Protein AF-A0A7Y2LUA7-F1 (afdb_monomer_lite)

Secondary structure (DSSP, 8-state):
--HHHHH-HHHHHHHHHH--TT--EEEEETTEEEEESS----TT-SEEEEHHHHHHHHHHHHHH---SGGGG-S-TT------

pLDDT: mean 77.64, std 15.55, range [49.41, 95.0]

Foldseek 3Di:
DQVCVVQNLVRLVVLLVPEDPQFQKWADDPPDIDTDHPDPPVPPGPDIDTNVSSVVSNVVVVVVPPDPPVVPPPPPPDDDDDD

Structure (mmCIF, N/CA/C/O backbone):
data_AF-A0A7Y2LUA7-F1
#
_entry.id   AF-A0A7Y2LUA7-F1
#
loop_
_atom_site.group_PDB
_atom_site.id
_atom_site.type_symbol
_atom_site.label_atom_id
_atom_site.label_alt_id
_atom_site.label_comp_id
_atom_site.label_asym_id
_atom_site.label_entity_id
_atom_site.label_seq_id
_atom_site.pdbx_PDB_ins_code
_atom_site.Cartn_x
_atom_site.Cartn_y
_atom_site.Cartn_z
_atom_site.occupancy
_atom_site.B_iso_or_equiv
_atom_site.auth_seq_id
_atom_site.auth_comp_id
_atom_site.auth_asym_id
_atom_site.auth_atom_id
_atom_site.pdbx_PDB_model_num
ATOM 1 N N . MET A 1 1 ? 5.274 8.210 10.395 1.00 58.00 1 MET A N 1
ATOM 2 C CA . MET A 1 1 ? 4.101 8.543 9.566 1.00 58.00 1 MET A CA 1
ATOM 3 C C . MET A 1 1 ? 3.533 7.244 9.041 1.00 58.00 1 MET A C 1
ATOM 5 O O . MET A 1 1 ? 4.275 6.497 8.404 1.00 58.00 1 MET A O 1
ATOM 9 N N . ASN A 1 2 ? 2.290 6.933 9.396 1.00 80.31 2 ASN A N 1
ATOM 10 C CA . ASN A 1 2 ? 1.615 5.724 8.934 1.00 80.31 2 ASN A CA 1
ATOM 11 C C . ASN A 1 2 ? 1.292 5.870 7.429 1.00 80.31 2 ASN A C 1
ATOM 13 O O . ASN A 1 2 ? 1.005 6.968 6.949 1.00 80.31 2 ASN A O 1
ATOM 17 N N . LEU A 1 3 ? 1.366 4.781 6.660 1.00 86.19 3 LEU A N 1
ATOM 18 C CA . LEU A 1 3 ? 1.038 4.786 5.229 1.00 86.19 3 LEU A CA 1
ATOM 19 C C . LEU A 1 3 ? -0.406 5.230 4.969 1.00 86.19 3 LEU A C 1
ATOM 21 O O . LEU A 1 3 ? -0.657 5.892 3.965 1.00 86.19 3 LEU A O 1
ATOM 25 N N . ILE A 1 4 ? -1.331 4.935 5.886 1.00 88.94 4 ILE A N 1
ATOM 26 C CA . ILE A 1 4 ? -2.728 5.373 5.780 1.00 88.94 4 ILE A CA 1
ATOM 27 C C . ILE A 1 4 ? -2.869 6.880 5.976 1.00 88.94 4 ILE A C 1
ATOM 29 O O . ILE A 1 4 ? -3.615 7.506 5.235 1.00 88.94 4 ILE A O 1
ATOM 33 N N . GLU A 1 5 ? -2.115 7.491 6.890 1.00 88.69 5 GLU A N 1
ATOM 34 C CA . GLU A 1 5 ? -2.097 8.956 7.035 1.00 88.69 5 GLU A CA 1
ATOM 35 C C . GLU A 1 5 ? -1.512 9.632 5.788 1.00 88.69 5 GLU A C 1
ATOM 37 O O . GLU A 1 5 ? -1.912 10.734 5.425 1.00 88.69 5 GLU A O 1
ATOM 42 N N . LYS A 1 6 ? -0.562 8.966 5.116 1.00 89.06 6 LYS A N 1
ATOM 43 C CA . LYS A 1 6 ? 0.085 9.481 3.903 1.00 89.06 6 LYS A CA 1
ATOM 44 C C . LYS A 1 6 ? -0.791 9.371 2.657 1.00 89.06 6 LYS A C 1
ATOM 46 O O . LYS A 1 6 ? -0.784 10.278 1.830 1.00 89.06 6 LYS A O 1
ATOM 51 N N . LEU A 1 7 ? -1.445 8.227 2.472 1.00 89.69 7 LEU A N 1
ATOM 52 C CA . LEU A 1 7 ? -2.115 7.869 1.219 1.00 89.69 7 LEU A CA 1
ATOM 53 C C . LEU A 1 7 ? -3.643 7.907 1.322 1.00 89.69 7 LEU A C 1
ATOM 55 O O . LEU A 1 7 ? -4.304 8.044 0.295 1.00 89.69 7 LEU A O 1
ATOM 59 N N . GLY A 1 8 ? -4.194 7.804 2.531 1.00 91.88 8 GLY A N 1
ATOM 60 C CA . GLY A 1 8 ? -5.611 7.568 2.791 1.00 91.88 8 GLY A CA 1
ATOM 61 C C . GLY A 1 8 ? -5.970 6.078 2.750 1.00 91.88 8 GLY A C 1
ATOM 62 O O . GLY A 1 8 ? -5.465 5.322 1.918 1.00 91.88 8 GLY A O 1
ATOM 63 N N . LEU A 1 9 ? -6.877 5.652 3.639 1.00 91.75 9 LEU A N 1
ATOM 64 C CA . LEU A 1 9 ? -7.328 4.256 3.739 1.00 91.75 9 LEU A CA 1
ATOM 65 C C . LEU A 1 9 ? -7.938 3.752 2.425 1.00 91.75 9 LEU A C 1
ATOM 67 O O . LEU A 1 9 ? -7.610 2.660 1.965 1.00 91.75 9 LEU A O 1
ATOM 71 N N . GLU A 1 10 ? -8.802 4.559 1.809 1.00 93.38 10 GLU A N 1
ATOM 72 C CA . GLU A 1 10 ? -9.490 4.199 0.567 1.00 93.38 10 GLU A CA 1
ATOM 73 C C . GLU A 1 10 ? -8.498 3.944 -0.573 1.00 93.38 10 GLU A C 1
ATOM 75 O O . GLU A 1 10 ? -8.568 2.917 -1.247 1.00 93.38 10 GLU A O 1
ATOM 80 N N . LYS A 1 11 ? -7.504 4.825 -0.733 1.00 92.38 11 LYS A N 1
ATOM 81 C CA . LYS A 1 11 ? -6.462 4.671 -1.751 1.00 92.38 11 LYS A CA 1
ATOM 82 C C . LYS A 1 11 ? -5.615 3.422 -1.509 1.00 92.38 11 LYS A C 1
ATOM 84 O O . LYS A 1 11 ? -5.299 2.706 -2.456 1.00 92.38 11 LYS A O 1
ATOM 89 N N . CYS A 1 12 ? -5.272 3.125 -0.253 1.00 93.38 12 CYS A N 1
ATOM 90 C CA . CYS A 1 12 ? -4.568 1.892 0.104 1.00 93.38 12 CYS A CA 1
ATOM 91 C C . CYS A 1 12 ? -5.369 0.643 -0.301 1.00 93.38 12 CYS A C 1
ATOM 93 O O . CYS A 1 12 ? -4.791 -0.274 -0.886 1.00 93.38 12 CYS A O 1
ATOM 95 N N . LYS A 1 13 ? -6.686 0.622 -0.049 1.00 94.12 13 LYS A N 1
ATOM 96 C CA . LYS A 1 13 ? -7.574 -0.482 -0.455 1.00 94.12 13 LYS A CA 1
ATOM 97 C C . LYS A 1 13 ? -7.625 -0.631 -1.979 1.00 94.12 13 LYS A C 1
ATOM 99 O O . LYS A 1 13 ? -7.351 -1.716 -2.481 1.00 94.12 13 LYS A O 1
ATOM 104 N N . GLN A 1 14 ? -7.818 0.465 -2.716 1.00 94.69 14 GLN A N 1
ATOM 105 C CA . GLN A 1 14 ? -7.810 0.461 -4.188 1.00 94.69 14 GLN A CA 1
ATOM 106 C C . GLN A 1 14 ? -6.496 -0.086 -4.777 1.00 94.69 14 GLN A C 1
ATOM 108 O O . GLN A 1 14 ? -6.520 -0.868 -5.726 1.00 94.69 14 GLN A O 1
ATOM 113 N N . ILE A 1 15 ? -5.347 0.295 -4.205 1.00 94.06 15 ILE A N 1
ATOM 114 C CA . ILE A 1 15 ? -4.030 -0.210 -4.627 1.00 94.06 15 ILE A CA 1
ATOM 115 C C . ILE A 1 15 ? -3.911 -1.718 -4.377 1.00 94.06 15 ILE A C 1
ATOM 117 O O . ILE A 1 15 ? -3.375 -2.446 -5.210 1.00 94.06 15 ILE A O 1
ATOM 121 N N . VAL A 1 16 ? -4.377 -2.204 -3.224 1.00 93.25 16 VAL A N 1
ATOM 122 C CA . VAL A 1 16 ? -4.302 -3.632 -2.888 1.00 93.25 16 VAL A CA 1
ATOM 123 C C . VAL A 1 16 ? -5.233 -4.463 -3.770 1.00 93.25 16 VAL A C 1
ATOM 125 O O . VAL A 1 16 ? -4.805 -5.522 -4.235 1.00 93.25 16 VAL A O 1
ATOM 128 N N . ASP A 1 17 ? -6.442 -3.973 -4.043 1.00 95.00 17 ASP A N 1
ATOM 129 C CA . ASP A 1 17 ? -7.437 -4.650 -4.883 1.00 95.00 17 ASP A CA 1
ATOM 130 C C . ASP A 1 17 ? -7.024 -4.682 -6.361 1.00 95.00 17 ASP A C 1
ATOM 132 O O . ASP A 1 17 ? -7.255 -5.671 -7.057 1.00 95.00 17 ASP A O 1
ATOM 136 N N . GLY A 1 18 ? -6.368 -3.621 -6.842 1.00 92.06 18 GLY A N 1
ATOM 137 C CA . GLY A 1 18 ? -5.854 -3.539 -8.210 1.00 92.06 18 GLY A CA 1
ATOM 138 C C . GLY A 1 18 ? -4.531 -4.279 -8.442 1.00 92.06 18 GLY A C 1
ATOM 139 O O . GLY A 1 18 ? -4.100 -4.398 -9.591 1.00 92.06 18 GLY A O 1
ATOM 140 N N . ALA A 1 19 ? -3.865 -4.763 -7.388 1.00 92.88 19 ALA A N 1
ATOM 141 C CA . ALA A 1 19 ? -2.536 -5.353 -7.498 1.00 92.88 19 ALA A CA 1
ATOM 142 C C . ALA A 1 19 ? -2.563 -6.772 -8.104 1.00 92.88 19 ALA A C 1
ATOM 144 O O . ALA A 1 19 ? -3.206 -7.675 -7.557 1.00 92.88 19 ALA A O 1
ATOM 145 N N . PRO A 1 20 ? -1.775 -7.042 -9.164 1.00 90.81 20 PRO A N 1
ATOM 146 C CA . PRO A 1 20 ? -1.545 -8.402 -9.640 1.00 90.81 20 PRO A CA 1
ATOM 147 C C . PRO A 1 20 ? -0.938 -9.286 -8.542 1.00 90.81 20 PRO A C 1
ATOM 149 O O . PRO A 1 20 ? -0.109 -8.833 -7.754 1.00 90.81 20 PRO A O 1
ATOM 152 N N . LYS A 1 21 ? -1.269 -10.584 -8.526 1.00 88.69 21 LYS A N 1
ATOM 153 C CA . LYS A 1 21 ? -0.762 -11.532 -7.508 1.00 88.69 21 LYS A CA 1
ATOM 154 C C . LYS A 1 21 ? 0.765 -11.615 -7.444 1.00 88.69 21 LYS A C 1
ATOM 156 O O . LYS A 1 21 ? 1.317 -11.883 -6.384 1.00 88.69 21 LYS A O 1
ATOM 161 N N . THR A 1 22 ? 1.434 -11.423 -8.576 1.00 88.44 22 THR A N 1
ATOM 162 C CA . THR A 1 22 ? 2.895 -11.478 -8.690 1.00 88.44 22 THR A CA 1
ATOM 163 C C . THR A 1 22 ? 3.573 -10.163 -8.312 1.00 88.44 22 THR A C 1
ATOM 165 O O . THR A 1 22 ? 4.792 -10.143 -8.160 1.00 88.44 22 THR A O 1
ATOM 168 N N . ALA A 1 23 ? 2.817 -9.072 -8.156 1.00 89.12 23 ALA A N 1
ATOM 169 C CA . ALA A 1 23 ? 3.371 -7.772 -7.820 1.00 89.12 23 ALA A CA 1
ATOM 170 C C . ALA A 1 23 ? 3.779 -7.708 -6.344 1.00 89.12 23 ALA A C 1
ATOM 172 O O . ALA A 1 23 ? 3.029 -8.083 -5.436 1.00 89.12 23 ALA A O 1
ATOM 173 N N . THR A 1 24 ? 4.973 -7.176 -6.109 1.00 90.12 24 THR A N 1
ATOM 174 C CA . THR A 1 24 ? 5.543 -6.949 -4.776 1.00 90.12 24 THR A CA 1
ATOM 175 C C . THR A 1 24 ? 5.598 -5.470 -4.423 1.00 90.12 24 THR A C 1
ATOM 177 O O . THR A 1 24 ? 5.578 -5.114 -3.242 1.00 90.12 24 THR A O 1
ATOM 180 N N . ASP A 1 25 ? 5.608 -4.611 -5.439 1.00 88.31 25 ASP A N 1
ATOM 181 C CA . ASP A 1 25 ? 5.893 -3.191 -5.320 1.00 88.31 25 ASP A CA 1
ATOM 182 C C . ASP A 1 25 ? 4.864 -2.358 -6.087 1.00 88.31 25 ASP A C 1
ATOM 184 O O . ASP A 1 25 ? 4.295 -2.804 -7.089 1.00 88.31 25 ASP A O 1
ATOM 188 N N . VAL A 1 26 ? 4.646 -1.134 -5.610 1.00 88.75 26 VAL A N 1
ATOM 189 C CA . VAL A 1 26 ? 3.803 -0.130 -6.253 1.00 88.75 26 VAL A CA 1
ATOM 190 C C . VAL A 1 26 ? 4.544 1.200 -6.353 1.00 88.75 26 VAL A C 1
ATOM 192 O O . VAL A 1 26 ? 5.221 1.631 -5.416 1.00 88.75 26 VAL A O 1
ATOM 195 N N . ILE A 1 27 ? 4.402 1.854 -7.500 1.00 87.69 27 ILE A N 1
ATOM 196 C CA . ILE A 1 27 ? 4.901 3.202 -7.756 1.00 87.69 27 ILE A CA 1
ATOM 197 C C . ILE A 1 27 ? 3.707 4.116 -7.989 1.00 87.69 27 ILE A C 1
ATOM 199 O O . ILE A 1 27 ? 2.814 3.790 -8.775 1.00 87.69 27 ILE A O 1
ATOM 203 N N . LEU A 1 28 ? 3.711 5.260 -7.312 1.00 86.69 28 LEU A N 1
ATOM 204 C CA . LEU A 1 28 ? 2.745 6.328 -7.520 1.00 86.69 28 LEU A CA 1
ATOM 205 C C . LEU A 1 28 ? 3.436 7.483 -8.247 1.00 86.69 28 LEU A C 1
ATOM 207 O O . LEU A 1 28 ? 4.407 8.040 -7.733 1.00 86.69 28 LEU A O 1
ATOM 211 N N . ASP A 1 29 ? 2.920 7.838 -9.419 1.00 83.38 29 ASP A N 1
ATOM 212 C CA . ASP A 1 29 ? 3.364 9.002 -10.192 1.00 83.38 29 ASP A CA 1
ATOM 213 C C . ASP A 1 29 ? 2.162 9.914 -10.464 1.00 83.38 29 ASP A C 1
ATOM 215 O O . ASP A 1 29 ? 1.304 9.639 -11.311 1.00 83.38 29 ASP A O 1
ATOM 219 N N . GLY A 1 30 ? 2.027 10.954 -9.640 1.00 83.25 30 GLY A N 1
ATOM 220 C CA . GLY A 1 30 ? 0.821 11.774 -9.578 1.00 83.25 30 GLY A CA 1
ATOM 221 C C . GLY A 1 30 ? -0.430 10.933 -9.289 1.00 83.25 30 GLY A C 1
ATOM 222 O O . GLY A 1 30 ? -0.628 10.444 -8.174 1.00 83.25 30 GLY A O 1
ATOM 223 N N . SER A 1 31 ? -1.289 10.784 -10.302 1.00 82.38 31 SER A N 1
ATOM 224 C CA . SER A 1 31 ? -2.528 9.987 -10.229 1.00 82.38 31 SER A CA 1
ATOM 225 C C . SER A 1 31 ? -2.388 8.566 -10.789 1.00 82.38 31 SER A C 1
ATOM 227 O O . SER A 1 31 ? -3.339 7.791 -10.719 1.00 82.38 31 SER A O 1
ATOM 229 N N . GLN A 1 32 ? -1.231 8.213 -11.352 1.00 84.62 32 GLN A N 1
ATOM 230 C CA . GLN A 1 32 ? -0.992 6.900 -11.949 1.00 84.62 32 GLN A CA 1
ATOM 231 C C . GLN A 1 32 ? -0.443 5.916 -10.912 1.00 84.62 32 GLN A C 1
ATOM 233 O O . GLN A 1 32 ? 0.339 6.287 -10.033 1.00 84.62 32 GLN A O 1
ATOM 238 N N . VAL A 1 33 ? -0.855 4.653 -11.035 1.00 88.50 33 VAL A N 1
ATOM 239 C CA . VAL A 1 33 ? -0.444 3.548 -10.163 1.00 88.50 33 VAL A CA 1
ATOM 240 C C . VAL A 1 33 ? 0.191 2.467 -11.026 1.00 88.50 33 VAL A C 1
ATOM 242 O O . VAL A 1 33 ? -0.459 1.921 -11.918 1.00 88.50 33 VAL A O 1
ATOM 245 N N . PHE A 1 34 ? 1.451 2.143 -10.751 1.00 87.81 34 PHE A N 1
ATOM 246 C CA . PHE A 1 34 ? 2.191 1.105 -11.465 1.00 87.81 34 PHE A CA 1
ATOM 247 C C . PHE A 1 34 ? 2.550 -0.031 -10.517 1.00 87.81 34 PHE A C 1
ATOM 249 O O . PHE A 1 34 ? 3.075 0.211 -9.433 1.00 87.81 34 PHE A O 1
ATOM 256 N N . TYR A 1 35 ? 2.310 -1.269 -10.946 1.00 89.31 35 TYR A N 1
ATOM 257 C CA . TYR A 1 35 ? 2.647 -2.472 -10.188 1.00 89.31 35 TYR A CA 1
ATOM 258 C C . TYR A 1 35 ? 3.874 -3.151 -10.785 1.00 89.31 35 TYR A C 1
ATOM 260 O O . TYR A 1 35 ? 3.976 -3.304 -12.002 1.00 89.31 35 TYR A O 1
ATOM 268 N N . GLY A 1 36 ? 4.789 -3.592 -9.927 1.00 84.06 36 GLY A N 1
ATOM 269 C CA . GLY A 1 36 ? 6.010 -4.276 -10.341 1.00 84.06 36 GLY A CA 1
ATOM 270 C C . GLY A 1 36 ? 6.356 -5.446 -9.431 1.00 84.06 36 GLY A C 1
ATOM 271 O O . GLY A 1 36 ? 5.879 -5.544 -8.298 1.00 84.06 36 GLY A O 1
ATOM 272 N N . SER A 1 37 ? 7.197 -6.345 -9.938 1.00 77.56 37 SER A N 1
ATOM 273 C CA . SER A 1 37 ? 7.775 -7.450 -9.174 1.00 77.56 37 SER A CA 1
ATOM 274 C C . SER A 1 37 ? 9.295 -7.357 -9.226 1.00 77.56 37 SER A C 1
ATOM 276 O O . SER A 1 37 ? 9.881 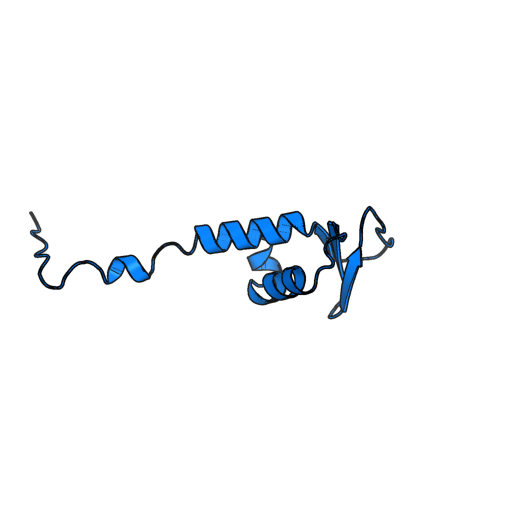-7.607 -10.278 1.00 77.56 37 SER A O 1
ATOM 278 N N . GLY A 1 38 ? 9.930 -7.002 -8.112 1.00 68.69 38 GLY A N 1
ATOM 279 C CA . GLY A 1 38 ? 11.385 -6.958 -8.027 1.00 68.69 38 GLY A CA 1
ATOM 280 C C . GLY A 1 38 ? 11.997 -5.774 -8.775 1.00 68.69 38 GLY A C 1
ATOM 281 O O . GLY A 1 38 ? 12.326 -5.852 -9.952 1.00 68.69 38 GLY A O 1
ATOM 282 N N . LEU A 1 39 ? 12.216 -4.686 -8.038 1.00 58.50 39 LEU A N 1
ATOM 283 C CA . LEU A 1 39 ? 13.291 -3.719 -8.283 1.00 58.50 39 LEU A CA 1
ATOM 284 C C . LEU A 1 39 ? 13.402 -3.147 -9.709 1.00 58.50 39 LEU A C 1
ATOM 286 O O . LEU A 1 39 ? 14.498 -2.841 -10.168 1.00 58.50 39 LEU A O 1
ATOM 290 N N . ILE A 1 40 ? 12.280 -2.861 -10.370 1.00 57.59 40 ILE A N 1
ATOM 291 C CA . ILE A 1 40 ? 12.260 -1.767 -11.350 1.00 57.59 40 ILE A CA 1
ATOM 292 C C . ILE A 1 40 ? 12.001 -0.482 -10.561 1.00 57.59 40 ILE A C 1
ATOM 294 O O . ILE A 1 40 ? 10.939 0.132 -10.612 1.00 57.59 40 ILE A O 1
ATOM 298 N N . ALA A 1 41 ? 13.000 -0.090 -9.770 1.00 55.88 41 ALA A N 1
ATOM 299 C CA . ALA A 1 41 ? 13.139 1.293 -9.359 1.00 55.88 41 ALA A CA 1
ATOM 300 C C . ALA A 1 41 ? 13.556 2.060 -10.618 1.00 55.88 41 ALA A C 1
ATOM 302 O O . ALA A 1 41 ? 14.746 2.222 -10.896 1.00 55.88 41 ALA A O 1
ATOM 303 N N . LEU A 1 42 ? 12.572 2.477 -11.421 1.00 58.34 42 LEU A N 1
ATOM 304 C CA . LEU A 1 42 ? 12.774 3.553 -12.385 1.00 58.34 42 LEU A CA 1
ATOM 305 C C . LEU A 1 42 ? 13.415 4.699 -11.596 1.00 58.34 42 LEU A C 1
ATOM 307 O O . LEU A 1 42 ? 12.784 5.265 -10.701 1.00 58.34 42 LEU A O 1
ATOM 311 N N . ARG A 1 43 ? 14.703 4.969 -11.851 1.00 49.41 43 ARG A N 1
ATOM 312 C CA . ARG A 1 43 ? 15.407 6.120 -11.278 1.00 49.41 43 ARG A CA 1
ATOM 313 C C . ARG A 1 43 ? 14.562 7.359 -11.585 1.00 49.41 43 ARG A C 1
ATOM 315 O O . ARG A 1 43 ? 14.534 7.787 -12.731 1.00 49.41 43 ARG A O 1
ATOM 322 N N . GLY A 1 44 ? 13.867 7.889 -10.579 1.00 58.66 44 GLY A N 1
ATOM 323 C CA . GLY A 1 44 ? 13.005 9.067 -10.718 1.00 58.66 44 GLY A CA 1
ATOM 324 C C . GLY A 1 44 ? 11.582 8.923 -10.175 1.00 58.66 44 GLY A C 1
ATOM 325 O O . GLY A 1 44 ? 10.891 9.929 -10.093 1.00 58.66 44 GLY A O 1
ATOM 326 N N . ALA A 1 45 ? 11.136 7.731 -9.768 1.00 62.41 45 ALA A N 1
ATOM 327 C CA . ALA A 1 45 ? 9.835 7.597 -9.112 1.00 62.41 45 ALA A CA 1
ATOM 328 C C . ALA A 1 45 ? 9.845 8.266 -7.723 1.00 62.41 45 ALA A C 1
ATOM 330 O O . ALA A 1 45 ? 10.555 7.813 -6.824 1.00 62.41 45 ALA A O 1
ATOM 331 N N . GLU A 1 46 ? 9.048 9.322 -7.533 1.00 66.19 46 GLU A N 1
ATOM 332 C CA . GLU A 1 46 ? 8.995 10.059 -6.260 1.00 66.19 46 GLU A CA 1
ATOM 333 C C . GLU A 1 46 ? 8.416 9.228 -5.106 1.00 66.19 46 GLU A C 1
ATOM 335 O O . GLU A 1 46 ? 8.748 9.456 -3.941 1.00 66.19 46 GLU A O 1
ATOM 340 N N . GLN A 1 47 ? 7.539 8.263 -5.402 1.00 80.50 47 GLN A N 1
ATOM 341 C CA . GLN A 1 47 ? 6.793 7.535 -4.379 1.00 80.50 47 GLN A CA 1
ATOM 342 C C . GLN A 1 47 ? 6.717 6.035 -4.681 1.00 80.50 47 GLN A C 1
ATOM 344 O O . GLN A 1 47 ? 5.808 5.549 -5.351 1.00 80.50 47 GLN A O 1
ATOM 349 N N . PHE A 1 48 ? 7.692 5.302 -4.145 1.00 85.88 48 PHE A N 1
ATOM 350 C CA . PHE A 1 48 ? 7.786 3.844 -4.197 1.00 85.88 48 PHE A CA 1
ATOM 351 C C . PHE A 1 48 ? 7.369 3.223 -2.859 1.00 85.88 48 PHE A C 1
ATOM 353 O O . PHE A 1 48 ? 7.862 3.628 -1.801 1.00 85.88 48 PHE A O 1
ATOM 360 N N . PHE A 1 49 ? 6.511 2.203 -2.901 1.00 88.00 49 PHE A N 1
ATOM 361 C CA . PHE A 1 49 ? 6.070 1.468 -1.717 1.00 88.00 49 PHE A CA 1
ATOM 362 C C . PHE A 1 49 ? 6.040 -0.037 -1.967 1.00 88.00 49 PHE A C 1
ATOM 364 O O . PHE A 1 49 ? 5.693 -0.507 -3.048 1.00 88.00 4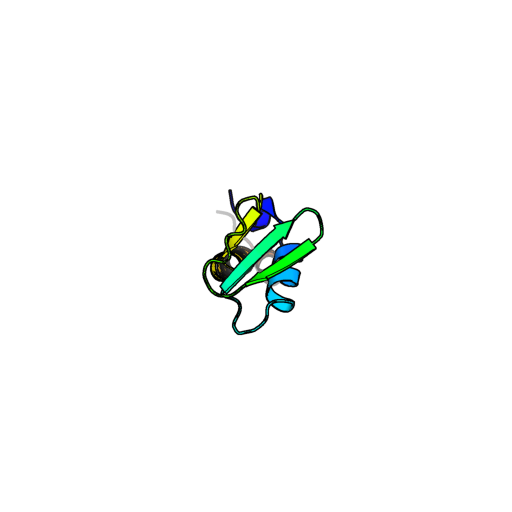9 PHE A O 1
ATOM 371 N N . LYS A 1 50 ? 6.327 -0.816 -0.922 1.00 90.12 50 LYS A N 1
ATOM 372 C CA . LYS A 1 50 ? 6.084 -2.261 -0.940 1.00 90.12 50 LYS A CA 1
ATOM 373 C C . LYS A 1 50 ? 4.595 -2.518 -0.737 1.00 90.12 50 LYS A C 1
ATOM 375 O O . LYS A 1 50 ? 4.018 -2.030 0.238 1.00 90.12 50 LYS A O 1
ATOM 380 N N . LEU A 1 51 ? 3.992 -3.356 -1.579 1.00 91.69 51 LEU A N 1
ATOM 381 C CA . LEU A 1 51 ? 2.591 -3.765 -1.419 1.00 91.69 51 LEU A CA 1
ATOM 382 C C . LEU A 1 51 ? 2.351 -4.450 -0.071 1.00 91.69 51 LEU A C 1
ATOM 384 O O . LEU A 1 51 ? 1.301 -4.268 0.538 1.00 91.69 51 LEU A O 1
ATOM 388 N N . HIS A 1 52 ? 3.340 -5.202 0.423 1.00 91.75 52 HIS A N 1
ATOM 389 C CA . HIS A 1 52 ? 3.268 -5.812 1.748 1.00 91.75 52 HIS A CA 1
ATOM 390 C C . HIS A 1 52 ? 3.062 -4.765 2.851 1.00 91.75 52 HIS A C 1
ATOM 392 O O . HIS A 1 52 ? 2.182 -4.937 3.683 1.00 91.75 52 HIS A O 1
ATOM 398 N N . SER A 1 53 ? 3.791 -3.647 2.813 1.00 92.38 53 SER A N 1
ATOM 399 C CA . SER A 1 53 ? 3.665 -2.590 3.821 1.00 92.38 53 SER A CA 1
ATOM 400 C C . SER A 1 53 ? 2.292 -1.916 3.795 1.00 92.38 53 SER A C 1
ATOM 402 O O . SER A 1 53 ? 1.770 -1.570 4.849 1.00 92.38 53 SER A O 1
ATOM 404 N N . ILE A 1 54 ? 1.683 -1.763 2.614 1.00 93.44 54 ILE A N 1
ATOM 405 C CA . ILE A 1 54 ? 0.319 -1.227 2.488 1.00 93.44 54 ILE A CA 1
ATOM 406 C C . ILE A 1 54 ? -0.695 -2.208 3.086 1.00 93.44 54 ILE A C 1
ATOM 408 O O . ILE A 1 54 ? -1.558 -1.795 3.856 1.00 93.44 54 ILE A O 1
ATOM 412 N N . ARG A 1 55 ? -0.567 -3.509 2.792 1.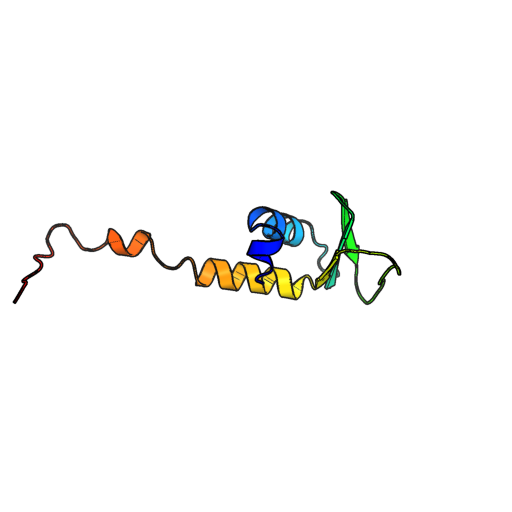00 93.38 55 ARG 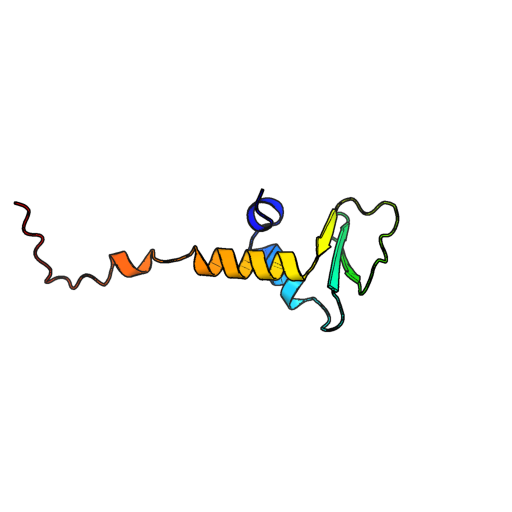A N 1
ATOM 413 C CA . ARG A 1 55 ? -1.431 -4.553 3.372 1.00 93.38 55 ARG A CA 1
ATOM 414 C C . ARG A 1 55 ? -1.327 -4.594 4.895 1.00 93.38 55 ARG A C 1
ATOM 416 O O . ARG A 1 55 ? -2.355 -4.663 5.557 1.00 93.38 55 ARG A O 1
ATOM 423 N N . THR A 1 56 ? -0.112 -4.503 5.437 1.00 93.00 56 THR A N 1
ATOM 424 C CA . THR A 1 56 ? 0.110 -4.422 6.886 1.00 93.00 56 THR A CA 1
ATOM 425 C C . THR A 1 56 ? -0.544 -3.179 7.471 1.00 93.00 56 THR A C 1
ATOM 427 O O . THR A 1 56 ? -1.269 -3.298 8.443 1.00 93.00 56 THR A O 1
ATOM 430 N N . ALA A 1 57 ? -0.381 -2.009 6.845 1.00 91.69 57 ALA A N 1
ATOM 431 C CA . ALA A 1 57 ? -0.998 -0.782 7.341 1.00 91.69 57 ALA A CA 1
ATOM 432 C C . ALA A 1 57 ? -2.535 -0.860 7.373 1.00 91.69 57 ALA A C 1
ATOM 434 O O . ALA A 1 57 ? -3.135 -0.396 8.336 1.00 91.69 57 ALA A O 1
ATOM 435 N N . ILE A 1 58 ? -3.172 -1.458 6.355 1.00 91.50 58 ILE A N 1
ATOM 436 C CA . ILE A 1 58 ? -4.629 -1.698 6.346 1.00 91.50 58 ILE A CA 1
ATOM 437 C C . ILE A 1 58 ? -5.026 -2.653 7.472 1.00 91.50 58 ILE A C 1
ATOM 439 O O . ILE A 1 58 ? -5.954 -2.351 8.211 1.00 91.50 58 ILE A O 1
ATOM 443 N N . ALA A 1 59 ? -4.315 -3.773 7.621 1.00 89.94 59 ALA A N 1
ATOM 444 C CA . ALA A 1 59 ? -4.602 -4.748 8.669 1.00 89.94 59 ALA A CA 1
ATOM 445 C C . ALA A 1 59 ? -4.437 -4.147 10.074 1.00 89.94 59 ALA A C 1
ATOM 447 O O . ALA A 1 59 ? -5.291 -4.360 10.929 1.00 89.94 59 ALA A O 1
ATOM 448 N N . ASP A 1 60 ? -3.383 -3.358 10.292 1.00 88.44 60 ASP A N 1
ATOM 449 C CA . ASP A 1 60 ? -3.153 -2.637 11.542 1.00 88.44 60 ASP A CA 1
ATOM 450 C C . ASP A 1 60 ? -4.270 -1.621 11.790 1.00 88.44 60 ASP A C 1
ATOM 452 O O . ASP A 1 60 ? -4.784 -1.553 12.900 1.00 88.44 60 ASP A O 1
ATOM 456 N N . HIS A 1 61 ? -4.695 -0.873 10.767 1.00 85.81 61 HIS A N 1
ATOM 457 C CA . HIS A 1 61 ? -5.806 0.067 10.895 1.00 85.81 61 HIS A CA 1
ATOM 458 C C . HIS A 1 61 ? -7.108 -0.635 11.267 1.00 85.81 61 HIS A C 1
ATOM 460 O O . HIS A 1 61 ? -7.730 -0.236 12.243 1.00 85.81 61 HIS A O 1
ATOM 466 N N . ASP A 1 62 ? -7.492 -1.692 10.549 1.00 82.12 62 ASP A N 1
ATOM 467 C CA . ASP A 1 62 ? -8.710 -2.462 10.831 1.00 82.12 62 ASP A CA 1
ATOM 468 C C . ASP A 1 62 ? -8.640 -3.159 12.208 1.00 82.12 62 ASP A C 1
ATOM 470 O O . ASP A 1 62 ? -9.662 -3.354 12.864 1.00 82.12 62 ASP A O 1
ATOM 474 N N . HIS A 1 63 ? -7.438 -3.493 12.691 1.00 76.44 63 HIS A N 1
ATOM 475 C CA . HIS A 1 63 ? -7.230 -3.985 14.053 1.00 76.44 63 HIS A CA 1
ATOM 476 C C . HIS A 1 63 ? -7.354 -2.872 15.107 1.00 76.44 63 HIS A C 1
ATOM 478 O O . HIS A 1 63 ? -7.919 -3.095 16.178 1.00 76.44 63 HIS A O 1
ATOM 484 N N . THR A 1 64 ? -6.851 -1.669 14.813 1.00 64.81 64 THR A N 1
ATOM 485 C CA . THR A 1 64 ? -6.987 -0.495 15.690 1.00 64.81 64 THR A CA 1
ATOM 486 C C . THR A 1 64 ? -8.360 0.163 15.627 1.00 64.81 64 THR A C 1
ATOM 488 O O . THR A 1 64 ? -8.710 0.877 16.565 1.00 64.81 64 THR A O 1
ATOM 491 N N . ASP A 1 65 ? -9.173 -0.124 14.606 1.00 58.09 65 ASP A N 1
ATOM 492 C CA . ASP A 1 65 ? -10.583 0.280 14.510 1.00 58.09 65 ASP A CA 1
ATOM 493 C C . ASP A 1 65 ? -11.469 -0.585 15.432 1.00 58.09 65 ASP A C 1
ATOM 495 O O . ASP A 1 65 ? -12.592 -0.989 15.130 1.00 58.09 65 ASP A O 1
ATOM 499 N N . HIS A 1 66 ? -10.925 -0.917 16.603 1.00 53.19 66 HIS A N 1
ATOM 500 C CA . HIS A 1 66 ? -11.622 -1.585 17.675 1.00 53.19 66 HIS A CA 1
ATOM 501 C C . HIS A 1 66 ? -12.387 -0.555 18.510 1.00 53.19 66 HIS A C 1
ATOM 503 O O . HIS A 1 66 ? -11.885 0.038 19.466 1.00 53.19 66 HIS A O 1
ATOM 509 N N . CYS A 1 67 ? -13.681 -0.513 18.184 1.00 57.38 67 CYS A N 1
ATOM 510 C CA . CYS A 1 67 ? -14.806 -0.414 19.113 1.00 57.38 67 CYS A CA 1
ATOM 511 C C . CYS A 1 67 ? -15.396 0.983 19.357 1.00 57.38 67 CYS A C 1
ATOM 513 O O . CYS A 1 67 ? -15.437 1.473 20.489 1.00 57.38 67 CYS A O 1
ATOM 515 N N . THR A 1 68 ? -16.037 1.561 18.341 1.00 52.62 68 THR A N 1
ATOM 516 C CA . THR A 1 68 ? -17.232 2.387 18.600 1.00 52.62 68 THR A CA 1
ATOM 517 C C . THR A 1 68 ? -18.454 1.527 18.966 1.00 52.62 68 THR A C 1
ATOM 519 O O . THR A 1 68 ? -19.303 1.995 19.722 1.00 52.62 68 THR A O 1
ATOM 522 N N . ASP A 1 69 ? -18.491 0.246 18.573 1.00 53.88 69 ASP A N 1
ATOM 523 C CA . ASP A 1 69 ? -19.656 -0.635 18.779 1.00 53.88 69 ASP A CA 1
ATOM 524 C C . ASP A 1 69 ? -19.771 -1.272 20.181 1.00 53.88 69 ASP A C 1
ATOM 526 O O . ASP A 1 69 ? -20.872 -1.621 20.607 1.00 53.88 69 ASP A O 1
ATOM 530 N N . ILE A 1 70 ? -18.687 -1.368 20.970 1.00 55.75 70 ILE A N 1
ATOM 531 C CA . ILE A 1 70 ? -18.779 -1.870 22.364 1.00 55.75 70 ILE A CA 1
ATOM 532 C C . ILE A 1 70 ? -19.485 -0.859 23.285 1.00 55.75 70 ILE A C 1
ATOM 534 O O . ILE A 1 70 ? -20.034 -1.244 24.318 1.00 55.75 70 ILE A O 1
ATOM 538 N N . ARG A 1 71 ? -19.579 0.424 22.902 1.00 51.16 71 ARG A N 1
ATOM 539 C CA . ARG A 1 71 ? -20.323 1.418 23.697 1.00 51.16 71 ARG A CA 1
ATOM 540 C C . ARG A 1 71 ? -21.843 1.237 23.660 1.00 51.16 71 ARG A C 1
ATOM 542 O O . ARG A 1 71 ? -22.513 1.891 24.450 1.00 51.16 71 ARG A O 1
ATOM 549 N N . ASN A 1 72 ? -22.383 0.356 22.814 1.00 51.72 72 ASN A N 1
ATOM 550 C CA . ASN A 1 72 ? -23.831 0.136 22.714 1.00 51.72 72 ASN A CA 1
ATOM 551 C C . ASN A 1 72 ? -24.278 -1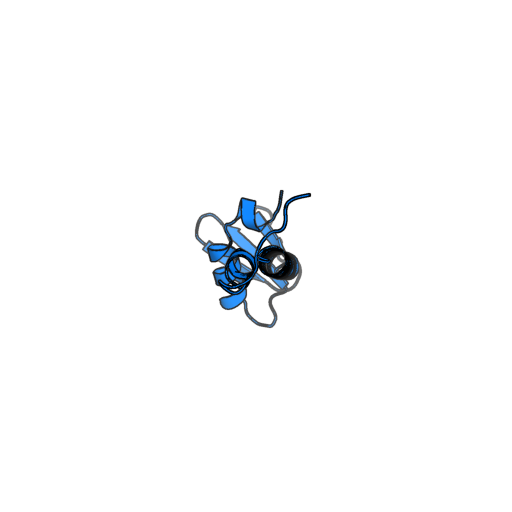.304 23.027 1.00 51.72 72 ASN A C 1
ATOM 553 O O . ASN A 1 72 ? -25.444 -1.638 22.832 1.00 51.72 72 ASN A O 1
ATOM 557 N N . HIS A 1 73 ? -23.375 -2.156 23.529 1.00 53.34 73 HIS A N 1
ATOM 558 C CA . HIS A 1 73 ? -23.711 -3.507 24.005 1.00 53.34 73 HIS A CA 1
ATOM 559 C C . HIS A 1 73 ? -23.717 -3.626 25.537 1.00 53.34 73 HIS A C 1
ATOM 561 O O . HIS A 1 73 ? -23.784 -4.722 26.089 1.00 53.34 73 HIS A O 1
ATOM 567 N N . ILE A 1 74 ? -23.670 -2.504 26.254 1.00 59.03 74 ILE A N 1
ATOM 568 C CA . ILE A 1 74 ? -24.122 -2.501 27.642 1.00 59.03 74 ILE A CA 1
ATOM 569 C C . ILE A 1 74 ? -25.643 -2.456 27.554 1.00 59.03 74 ILE A C 1
ATOM 571 O O . ILE A 1 74 ? -26.227 -1.449 27.161 1.00 59.03 74 ILE A O 1
ATOM 575 N N . SER A 1 75 ? -26.262 -3.612 27.787 1.00 53.00 75 SER A N 1
ATOM 576 C CA . SER A 1 75 ? -27.707 -3.776 27.917 1.00 53.00 75 SER A CA 1
ATOM 577 C C . SER A 1 75 ? -28.324 -2.564 28.637 1.00 53.00 75 SER A C 1
ATOM 579 O O . SER A 1 75 ? -27.763 -2.133 29.646 1.00 53.00 75 SER A O 1
ATOM 581 N N . PRO A 1 76 ? -29.489 -2.041 28.210 1.00 57.06 76 PRO A N 1
ATOM 582 C CA . PRO A 1 76 ? -30.176 -0.931 28.885 1.00 57.06 76 PRO A CA 1
ATOM 583 C C . PRO A 1 76 ? -30.555 -1.216 30.357 1.00 57.06 76 PRO A C 1
ATOM 585 O O . PRO A 1 76 ? -31.160 -0.373 31.008 1.00 57.06 76 PRO A O 1
ATOM 588 N N . LEU A 1 77 ? -30.211 -2.398 30.883 1.00 61.31 77 LEU A N 1
ATOM 589 C CA . LEU A 1 77 ? -30.394 -2.833 32.268 1.00 61.31 77 LEU A CA 1
ATOM 590 C C . LEU A 1 77 ? -29.106 -2.814 33.108 1.00 61.31 77 LEU A C 1
ATOM 592 O O . LEU A 1 77 ? -29.122 -3.275 34.247 1.00 61.31 77 LEU A O 1
ATOM 596 N N . THR A 1 78 ? -27.976 -2.346 32.580 1.00 60.12 78 THR A N 1
ATOM 597 C CA . THR A 1 78 ? -26.759 -2.227 33.389 1.00 60.12 78 THR A CA 1
ATOM 598 C C . THR A 1 78 ? -26.817 -0.951 34.227 1.00 60.12 78 THR A C 1
ATOM 600 O O . THR A 1 78 ? -26.456 0.126 33.762 1.00 60.12 78 THR A O 1
ATOM 603 N N . GLU A 1 79 ? -27.281 -1.074 35.473 1.00 64.88 79 GLU A N 1
ATOM 604 C CA . GLU A 1 79 ? -27.121 -0.024 36.482 1.00 64.88 79 GLU A CA 1
ATOM 605 C C . GLU A 1 79 ? -25.630 0.173 36.789 1.00 64.88 79 GLU A C 1
ATOM 607 O O . GLU A 1 79 ? -24.935 -0.738 37.247 1.00 64.88 79 GLU A O 1
ATOM 612 N N . VAL A 1 80 ? -25.132 1.384 36.537 1.00 64.25 80 VAL A N 1
ATOM 613 C CA . VAL A 1 80 ? -23.831 1.835 37.033 1.00 64.25 80 VAL A CA 1
ATOM 614 C C . VAL A 1 80 ? -24.015 2.184 38.508 1.00 64.25 80 VAL A C 1
ATOM 616 O O . VAL A 1 80 ? -24.605 3.209 38.836 1.00 64.25 80 VAL A O 1
ATOM 619 N N . ILE A 1 81 ? -23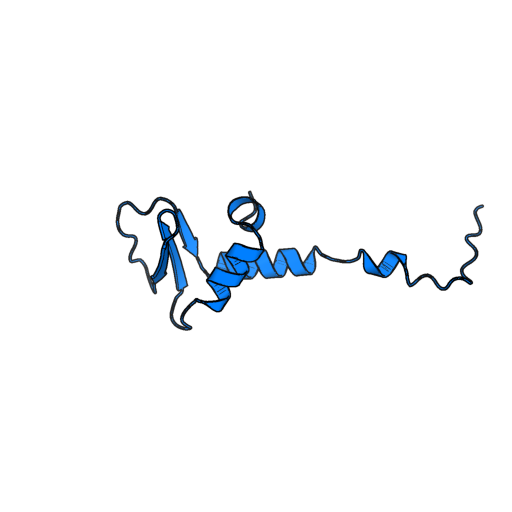.533 1.327 39.407 1.00 64.62 81 ILE A N 1
ATOM 620 C CA . ILE A 1 81 ? -23.439 1.667 40.830 1.00 64.62 81 ILE A CA 1
ATOM 621 C C . ILE A 1 81 ? -22.134 2.438 41.022 1.00 64.62 81 ILE A C 1
ATOM 623 O O . ILE A 1 81 ? -21.060 1.845 41.142 1.00 64.62 81 ILE A O 1
ATOM 627 N N . GLU A 1 82 ? -22.229 3.764 41.028 1.00 54.75 82 GLU A N 1
ATOM 628 C CA . GLU A 1 82 ? -21.147 4.629 41.493 1.00 54.75 82 GLU A CA 1
ATOM 629 C C . GLU A 1 82 ? -21.033 4.475 43.018 1.00 54.75 82 GLU A C 1
ATOM 631 O O . GLU A 1 82 ? -22.025 4.594 43.741 1.00 54.75 82 GLU A O 1
ATOM 636 N N . ARG A 1 83 ? -19.836 4.123 43.498 1.00 51.97 83 ARG A N 1
ATOM 637 C CA . ARG A 1 83 ? -19.501 4.080 44.927 1.00 51.97 83 ARG A CA 1
ATOM 638 C C . ARG A 1 83 ? -18.864 5.383 45.368 1.00 51.97 83 ARG A C 1
ATOM 640 O O . ARG A 1 83 ? -18.048 5.908 44.580 1.00 51.97 83 ARG A O 1
#

Radius of gyration: 19.51 Å; chains: 1; bounding box: 46×23×57 Å

Sequence (83 aa):
MNLIEKLGLEKCKQIVDGAPKTATDVILDGSQVFYGSGLIALRGAEQFFKLHSIRTAIADHDHTDHCTDIRNHISPLTEVIER